Protein AF-A0A1A0Y2A6-F1 (afdb_monomer)

Radius of gyration: 17.1 Å; Cα contacts (8 Å, |Δi|>4): 132; chains: 1; bounding box: 39×39×46 Å

Nearest PDB structures (foldseek):
  4u0z-assembly3_H  TM=6.089E-01  e=3.282E-02  Homo sapiens
  4u0z-assembly7_D  TM=6.090E-01  e=3.282E-02  Homo sapiens
  4u0z-assembly3_B  TM=6.088E-01  e=3.282E-02  Homo sapiens
  4u04-assembly1_A  TM=6.615E-01  e=4.398E-02  Homo sapiens
  4u0z-assembly1_A-2  TM=6.089E-01  e=3.480E-02  Homo sapiens

Foldseek 3Di:
DPPQVVVLVVPPDDPVVLVVSLVSQLVVLVVVCVVPVVQLDDDQALQSVLSNQCSSCVVRDVQGSPFDAAPQWDDDPNHTADGRVCQVVLSCVLRVLCVVDPADPVDPVSNVVSVVVSVVSCCRHPPRRTGDPPPPD

Mean predicted aligned error: 7.28 Å

Structure (mmCIF, N/CA/C/O backbone):
data_AF-A0A1A0Y2A6-F1
#
_entry.id   AF-A0A1A0Y2A6-F1
#
loop_
_atom_site.group_PDB
_atom_site.id
_atom_site.type_symbol
_atom_site.label_atom_id
_atom_site.label_alt_id
_atom_site.label_comp_id
_atom_site.label_asym_id
_atom_site.label_entity_id
_atom_site.label_seq_id
_atom_site.pdbx_PDB_ins_code
_atom_site.Cartn_x
_atom_site.Cartn_y
_atom_site.Cartn_z
_atom_site.occupancy
_atom_site.B_iso_or_equiv
_atom_site.auth_seq_id
_atom_site.auth_comp_id
_atom_site.auth_asym_id
_atom_site.auth_atom_id
_atom_site.pdbx_PDB_model_num
ATOM 1 N N . MET A 1 1 ? 2.969 -15.318 14.730 1.00 45.31 1 MET A N 1
ATOM 2 C CA . MET A 1 1 ? 3.398 -15.819 16.064 1.00 45.31 1 MET A CA 1
ATOM 3 C C . MET A 1 1 ? 2.164 -15.935 16.951 1.00 45.31 1 MET A C 1
ATOM 5 O O . MET A 1 1 ? 1.534 -14.907 17.160 1.00 45.31 1 MET A O 1
ATOM 9 N N . PRO A 1 2 ? 1.782 -17.119 17.462 1.00 43.22 2 PRO A N 1
ATOM 10 C CA . PRO A 1 2 ? 0.594 -17.241 18.307 1.00 43.22 2 PRO A CA 1
ATOM 11 C C . PRO A 1 2 ? 0.905 -16.668 19.697 1.00 43.22 2 PRO A C 1
ATOM 13 O O . PRO A 1 2 ? 1.838 -17.139 20.346 1.00 43.22 2 PRO A O 1
ATOM 16 N N . GLY A 1 3 ? 0.179 -15.631 20.120 1.00 51.66 3 GLY A N 1
ATOM 17 C CA . GLY A 1 3 ? 0.255 -15.066 21.475 1.00 51.66 3 GLY A CA 1
ATOM 18 C C . GLY A 1 3 ? 0.440 -13.549 21.553 1.00 51.66 3 GLY A C 1
ATOM 19 O O . GLY A 1 3 ? 0.082 -12.957 22.558 1.00 51.66 3 GLY A O 1
ATOM 20 N N . LEU A 1 4 ? 0.952 -12.886 20.512 1.00 58.50 4 LEU A N 1
ATOM 21 C CA . LEU A 1 4 ? 1.183 -11.436 20.584 1.00 58.50 4 LEU A CA 1
ATOM 22 C C . LEU A 1 4 ? -0.121 -10.635 20.442 1.00 58.50 4 LEU A C 1
ATOM 24 O O . LEU A 1 4 ? -0.294 -9.639 21.130 1.00 58.50 4 LEU A O 1
ATOM 28 N N . LEU A 1 5 ? -1.059 -11.105 19.614 1.00 57.78 5 LEU A N 1
ATOM 29 C CA . LEU A 1 5 ? -2.402 -10.519 19.499 1.00 57.78 5 LEU A CA 1
ATOM 30 C C . LEU A 1 5 ? -3.222 -10.726 20.778 1.00 57.78 5 LEU A C 1
ATOM 32 O O . LEU A 1 5 ? -3.883 -9.795 21.222 1.00 57.78 5 LEU A O 1
ATOM 36 N N . ASP A 1 6 ? -3.094 -11.893 21.418 1.00 59.88 6 ASP A N 1
ATOM 37 C CA . ASP A 1 6 ? -3.749 -12.186 22.699 1.00 59.88 6 ASP A CA 1
ATOM 38 C C . ASP A 1 6 ? -3.263 -11.242 23.811 1.00 59.88 6 ASP A C 1
ATOM 40 O O . ASP A 1 6 ? -4.032 -10.866 24.691 1.00 59.88 6 ASP A O 1
ATOM 44 N N . GLU A 1 7 ? -1.986 -10.842 23.791 1.00 58.47 7 GLU A N 1
ATOM 45 C CA . GLU A 1 7 ? -1.463 -9.823 24.709 1.00 58.47 7 GLU A CA 1
ATOM 46 C C . GLU A 1 7 ? -1.984 -8.418 24.374 1.00 58.47 7 GLU A C 1
ATOM 48 O O . GLU A 1 7 ? -2.227 -7.639 25.290 1.00 58.47 7 GLU A O 1
ATOM 53 N N . VAL A 1 8 ? -2.226 -8.094 23.097 1.00 59.38 8 VAL A N 1
ATOM 54 C CA . VAL A 1 8 ? -2.842 -6.810 22.718 1.00 59.38 8 VAL A CA 1
ATOM 55 C C . VAL A 1 8 ? -4.310 -6.739 23.113 1.00 59.38 8 VAL A C 1
ATOM 57 O O . VAL A 1 8 ? -4.760 -5.696 23.568 1.00 59.38 8 VAL A O 1
ATOM 60 N N . GLU A 1 9 ? -5.052 -7.837 23.019 1.00 59.91 9 GLU A N 1
ATOM 61 C CA . GLU A 1 9 ? -6.437 -7.884 23.495 1.00 59.91 9 GLU A CA 1
ATOM 62 C C . GLU A 1 9 ? -6.522 -7.766 25.030 1.00 59.91 9 GLU A C 1
ATOM 64 O O . GLU A 1 9 ? -7.485 -7.219 25.567 1.00 59.91 9 GLU A O 1
ATOM 69 N N . LYS A 1 10 ? -5.473 -8.194 25.749 1.00 57.06 10 LYS A N 1
ATOM 70 C CA . LYS A 1 10 ? -5.308 -7.959 27.197 1.00 57.06 10 LYS A CA 1
ATOM 71 C C . LYS A 1 10 ? -4.859 -6.539 27.542 1.00 57.06 10 LYS A C 1
ATOM 73 O O . LYS A 1 10 ? -5.028 -6.128 28.694 1.00 57.06 10 LYS A O 1
ATOM 78 N N . LEU A 1 11 ? -4.290 -5.788 26.596 1.00 57.19 11 LEU A N 1
ATOM 79 C CA . LEU A 1 11 ? -4.070 -4.355 26.761 1.00 57.19 11 LEU A CA 1
ATOM 80 C C . LEU A 1 11 ? -5.450 -3.697 26.703 1.00 57.19 11 LEU A C 1
ATOM 82 O O . LEU A 1 11 ? -5.961 -3.363 25.641 1.00 57.19 11 LEU A O 1
ATOM 86 N N . ASN A 1 12 ? -6.070 -3.552 27.873 1.00 51.38 12 ASN A N 1
ATOM 87 C CA . ASN A 1 12 ? -7.342 -2.869 28.094 1.00 51.38 12 ASN A CA 1
ATOM 88 C C . ASN A 1 12 ? -7.189 -1.353 27.830 1.00 51.38 12 ASN A C 1
ATOM 90 O O . ASN A 1 12 ? -7.296 -0.541 28.749 1.00 51.38 12 ASN A O 1
ATOM 94 N N . LEU A 1 13 ? -6.836 -0.993 26.592 1.00 56.53 13 LEU A N 1
ATOM 95 C CA . LEU A 1 13 ? -6.668 0.372 26.116 1.00 56.53 13 LEU A CA 1
ATOM 96 C C . LEU A 1 13 ? -8.060 0.961 25.893 1.00 56.53 13 LEU A C 1
ATOM 98 O O . LEU A 1 13 ? -8.895 0.372 25.205 1.00 56.53 13 LEU A O 1
ATOM 102 N N . ASP A 1 14 ? -8.304 2.114 26.507 1.00 57.19 14 ASP A N 1
ATOM 103 C CA . ASP A 1 14 ? -9.511 2.910 26.301 1.00 57.19 14 ASP A CA 1
ATOM 104 C C . ASP A 1 14 ? -9.732 3.115 24.784 1.00 57.19 14 ASP A C 1
ATOM 106 O O . ASP A 1 14 ? -8.760 3.365 24.063 1.00 57.19 14 ASP A O 1
ATOM 110 N N . PRO A 1 15 ? -10.969 3.031 24.253 1.00 53.12 15 PRO A N 1
ATOM 111 C CA . PRO A 1 15 ? -11.291 3.494 22.901 1.00 53.12 15 PRO A CA 1
ATOM 112 C C . PRO A 1 15 ? -10.695 4.869 22.539 1.00 53.12 15 PRO A C 1
ATOM 114 O O . PRO A 1 15 ? -10.455 5.128 21.358 1.00 53.12 15 PRO A O 1
ATOM 117 N N . ALA A 1 16 ? -10.422 5.719 23.539 1.00 58.41 16 ALA A N 1
ATOM 118 C CA . ALA A 1 16 ? -9.699 6.982 23.404 1.00 58.41 16 ALA A CA 1
ATOM 119 C C . ALA A 1 16 ? -8.265 6.856 22.833 1.00 58.41 16 ALA A C 1
ATOM 121 O O . ALA A 1 16 ? -7.790 7.809 22.220 1.00 58.41 16 ALA A O 1
ATOM 122 N N . ASP A 1 17 ? -7.612 5.692 22.932 1.00 74.62 17 ASP A N 1
ATOM 123 C CA . ASP A 1 17 ? -6.243 5.452 22.445 1.00 74.62 17 ASP A CA 1
ATOM 124 C C . ASP A 1 17 ? -6.205 4.567 21.177 1.00 74.62 17 ASP A C 1
ATOM 126 O O . ASP A 1 17 ? -5.307 3.743 20.980 1.00 74.62 17 ASP A O 1
ATOM 130 N N . LEU A 1 18 ? -7.171 4.746 20.262 1.00 79.31 18 LEU A N 1
ATOM 131 C CA . LEU A 1 18 ? -7.238 4.059 18.957 1.00 79.31 18 LEU A CA 1
ATOM 132 C C . LEU A 1 18 ? -5.894 4.056 18.201 1.00 79.31 18 LEU A C 1
ATOM 134 O O . LEU A 1 18 ? -5.518 3.034 17.630 1.00 79.31 18 LEU A O 1
ATOM 138 N N . ALA A 1 19 ? -5.154 5.167 18.239 1.00 82.00 19 ALA A N 1
ATOM 139 C CA . ALA A 1 19 ? -3.857 5.298 17.574 1.00 82.00 19 ALA A CA 1
ATOM 140 C C . ALA A 1 19 ? -2.756 4.419 18.202 1.00 82.00 19 ALA A C 1
ATOM 142 O O . ALA A 1 19 ? -1.877 3.927 17.495 1.00 82.00 19 ALA A O 1
ATOM 143 N N . GLU A 1 20 ? -2.794 4.209 19.523 1.00 82.75 20 GLU A N 1
ATOM 144 C CA . GLU A 1 20 ? -1.881 3.294 20.220 1.00 82.75 20 GLU A CA 1
ATOM 145 C C . GLU A 1 20 ? -2.163 1.855 19.803 1.00 82.75 20 GLU A C 1
ATOM 147 O O . GLU A 1 20 ? -1.252 1.133 19.392 1.00 82.75 20 GLU A O 1
ATOM 152 N N . ARG A 1 21 ? -3.445 1.473 19.828 1.00 82.94 21 ARG A N 1
ATOM 153 C CA . ARG A 1 21 ? -3.885 0.142 19.409 1.00 82.94 21 ARG A CA 1
ATOM 154 C C . ARG A 1 21 ? -3.509 -0.133 17.957 1.00 82.94 21 ARG A C 1
ATOM 156 O O . ARG A 1 21 ? -2.904 -1.166 17.685 1.00 82.94 21 ARG A O 1
ATOM 163 N N . GLU A 1 22 ? -3.820 0.790 17.044 1.00 89.12 22 GLU A N 1
ATOM 164 C CA . GLU A 1 22 ? -3.464 0.660 15.629 1.00 89.12 22 GLU A CA 1
ATOM 165 C C . GLU A 1 22 ? -1.969 0.405 15.468 1.00 89.12 22 GLU A C 1
ATOM 167 O O . GLU A 1 22 ? -1.583 -0.566 14.823 1.00 89.12 22 GLU A O 1
ATOM 172 N N . ARG A 1 23 ? -1.124 1.235 16.088 1.00 89.19 23 ARG A N 1
ATOM 173 C CA . ARG A 1 23 ? 0.328 1.134 15.941 1.00 89.19 23 ARG A CA 1
ATOM 174 C C . ARG A 1 23 ? 0.867 -0.201 16.434 1.00 89.19 23 ARG A C 1
ATOM 176 O O . ARG A 1 23 ? 1.713 -0.792 15.764 1.00 89.19 23 ARG A O 1
ATOM 183 N N . ILE A 1 24 ? 0.402 -0.666 17.595 1.00 89.31 24 ILE A N 1
ATOM 184 C CA . ILE A 1 24 ? 0.843 -1.945 18.153 1.00 89.31 24 ILE A CA 1
ATOM 185 C C . ILE A 1 24 ? 0.414 -3.081 17.220 1.00 89.31 24 ILE A C 1
ATOM 187 O O . ILE A 1 24 ? 1.259 -3.861 16.788 1.00 89.31 24 ILE A O 1
ATOM 191 N N . VAL A 1 25 ? -0.870 -3.153 16.859 1.00 90.75 25 VAL A N 1
ATOM 192 C CA . VAL A 1 25 ? -1.412 -4.254 16.050 1.00 90.75 25 VAL A CA 1
ATOM 193 C C . VAL A 1 25 ? 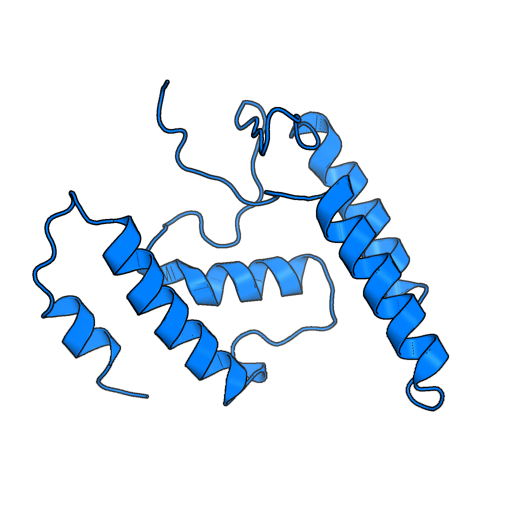-0.832 -4.264 14.635 1.00 90.75 25 VAL A C 1
ATOM 195 O O . VAL A 1 25 ? -0.364 -5.305 14.171 1.00 90.75 25 VAL A O 1
ATOM 198 N N . ALA A 1 26 ? -0.772 -3.107 13.973 1.00 93.25 26 ALA A N 1
ATOM 199 C CA . ALA A 1 26 ? -0.149 -2.973 12.661 1.00 93.25 26 ALA A CA 1
ATOM 200 C C . ALA A 1 26 ? 1.333 -3.373 12.707 1.00 93.25 26 ALA A C 1
ATOM 202 O O . ALA A 1 26 ? 1.805 -4.085 11.822 1.00 93.25 26 ALA A O 1
ATOM 203 N N . GLY A 1 27 ? 2.055 -2.991 13.768 1.00 93.56 27 GLY A N 1
ATOM 204 C CA . GLY A 1 27 ? 3.446 -3.391 13.981 1.00 93.56 27 GLY A CA 1
ATOM 205 C C . GLY A 1 27 ? 3.628 -4.910 14.060 1.00 93.56 27 GLY A C 1
ATOM 206 O O . GLY A 1 27 ? 4.571 -5.447 13.480 1.00 93.56 27 GLY A O 1
ATOM 207 N N . ILE A 1 28 ? 2.699 -5.623 14.708 1.00 93.06 28 ILE A N 1
ATOM 208 C CA . ILE A 1 28 ? 2.695 -7.094 14.750 1.00 93.06 28 ILE A CA 1
ATOM 209 C C . ILE A 1 28 ? 2.551 -7.664 13.341 1.00 93.06 28 ILE A C 1
ATOM 211 O O . ILE A 1 28 ? 3.356 -8.503 12.939 1.00 93.06 28 ILE A O 1
ATOM 215 N N . ARG A 1 29 ? 1.557 -7.194 12.581 1.00 95.00 29 ARG A N 1
ATOM 216 C CA . ARG A 1 29 ? 1.279 -7.680 11.221 1.00 95.00 29 ARG A CA 1
ATOM 217 C C . ARG A 1 29 ? 2.419 -7.392 10.253 1.00 95.00 29 ARG A C 1
ATOM 219 O O . ARG A 1 29 ? 2.772 -8.260 9.460 1.00 95.00 29 ARG A O 1
ATOM 226 N N . ILE A 1 30 ? 3.047 -6.222 10.359 1.00 96.00 30 ILE A N 1
ATOM 227 C CA . ILE A 1 30 ? 4.258 -5.889 9.598 1.00 96.00 30 ILE A CA 1
ATOM 228 C C . ILE A 1 30 ? 5.376 -6.879 9.935 1.00 96.00 30 ILE A C 1
ATOM 230 O O . ILE A 1 30 ? 5.965 -7.458 9.029 1.00 96.00 30 ILE A O 1
ATOM 234 N N . ALA A 1 31 ? 5.613 -7.161 11.218 1.00 95.69 31 ALA A N 1
ATOM 235 C CA . ALA A 1 31 ? 6.633 -8.124 11.626 1.00 95.69 31 ALA A CA 1
ATOM 236 C C . ALA A 1 31 ? 6.310 -9.575 11.203 1.00 95.69 31 ALA A C 1
ATOM 238 O O . ALA A 1 31 ? 7.211 -10.414 11.133 1.00 95.69 31 ALA A O 1
ATOM 239 N N . GLU A 1 32 ? 5.042 -9.919 10.969 1.00 95.50 32 GLU A N 1
ATOM 240 C CA . GLU A 1 32 ? 4.648 -11.195 10.358 1.00 95.50 32 GLU A CA 1
ATOM 241 C C . GLU A 1 32 ? 4.971 -11.206 8.859 1.00 95.50 32 GLU A C 1
ATOM 243 O O . GLU A 1 32 ? 5.606 -12.153 8.400 1.00 95.50 32 GLU A O 1
ATOM 248 N N . LEU A 1 33 ? 4.647 -10.133 8.129 1.00 95.00 33 LEU A N 1
ATOM 249 C CA . LEU A 1 33 ? 4.969 -9.984 6.704 1.00 95.00 33 LEU A CA 1
ATOM 250 C C . LEU A 1 33 ? 6.474 -9.939 6.423 1.00 95.00 33 LEU A C 1
ATOM 252 O O . LEU A 1 33 ? 6.928 -10.514 5.441 1.00 95.00 33 LEU A O 1
ATOM 256 N N . GLU A 1 34 ? 7.267 -9.295 7.279 1.00 94.44 34 GLU A N 1
ATOM 257 C CA . GLU A 1 34 ? 8.731 -9.289 7.149 1.00 94.44 34 GLU A CA 1
ATOM 258 C C . GLU A 1 34 ? 9.328 -10.696 7.294 1.00 94.44 34 GLU A C 1
ATOM 260 O O . GLU A 1 34 ? 10.345 -11.008 6.673 1.00 94.44 34 GLU A O 1
A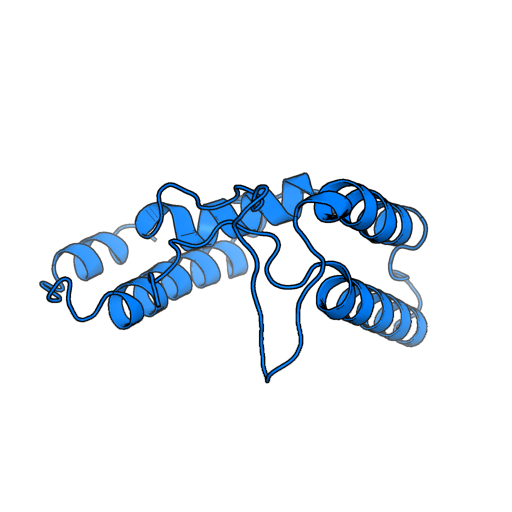TOM 265 N N . ARG A 1 35 ? 8.700 -11.555 8.110 1.00 96.12 35 ARG A N 1
ATOM 266 C CA . ARG A 1 35 ? 9.111 -12.956 8.285 1.00 96.12 35 ARG A CA 1
ATOM 267 C C . ARG A 1 35 ? 8.610 -13.848 7.158 1.00 96.12 35 ARG A C 1
ATOM 269 O O . ARG A 1 35 ? 9.334 -14.751 6.746 1.00 96.12 35 ARG A O 1
ATOM 276 N N . ASP A 1 36 ? 7.385 -13.620 6.701 1.00 95.25 36 ASP A N 1
ATOM 277 C CA . ASP A 1 36 ? 6.752 -14.369 5.624 1.00 95.25 36 ASP A CA 1
ATOM 278 C C . ASP A 1 36 ? 5.938 -13.434 4.708 1.00 95.25 36 ASP A C 1
ATOM 280 O O . ASP A 1 36 ? 4.738 -13.222 4.918 1.00 95.25 36 ASP A O 1
ATOM 284 N N . PRO A 1 37 ? 6.569 -12.900 3.645 1.00 91.94 37 PRO A N 1
ATOM 285 C CA . PRO A 1 37 ? 5.893 -12.027 2.689 1.00 91.94 37 PRO A CA 1
ATOM 286 C C . PRO A 1 37 ? 4.750 -12.715 1.932 1.00 91.94 37 PRO A C 1
ATOM 288 O O . PRO A 1 37 ? 3.922 -12.039 1.323 1.00 91.94 37 PRO A O 1
ATOM 291 N N . THR A 1 38 ? 4.675 -14.053 1.951 1.00 93.69 38 THR A N 1
ATOM 292 C CA . THR A 1 38 ? 3.624 -14.791 1.238 1.00 93.69 38 THR A CA 1
ATOM 293 C C . THR A 1 38 ? 2.248 -14.641 1.891 1.00 93.69 38 THR A C 1
ATOM 295 O O . THR A 1 38 ? 1.238 -14.825 1.212 1.00 93.69 38 THR A O 1
ATOM 298 N N . LEU A 1 39 ? 2.194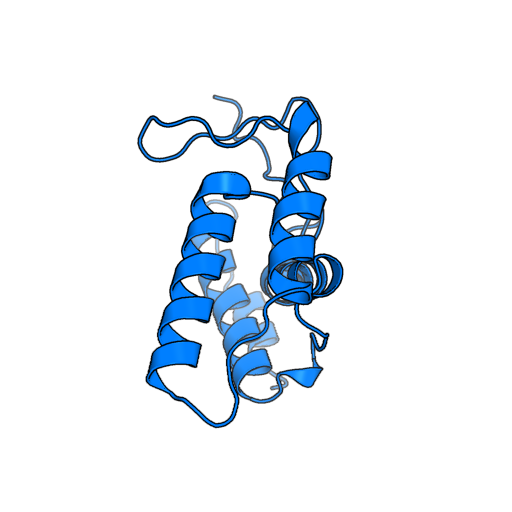 -14.205 3.158 1.00 92.69 39 LEU A N 1
ATOM 299 C CA . LEU A 1 39 ? 0.957 -13.927 3.903 1.00 92.69 39 LEU A CA 1
ATOM 300 C C . LEU A 1 39 ? 0.087 -12.839 3.253 1.00 92.69 39 LEU A C 1
ATOM 302 O O . LEU A 1 39 ? -1.132 -12.847 3.421 1.00 92.69 39 LEU A O 1
ATOM 306 N N . ALA A 1 40 ? 0.697 -11.940 2.480 1.00 91.25 40 ALA A N 1
ATOM 307 C CA . ALA A 1 40 ? 0.005 -11.004 1.600 1.00 91.25 40 ALA A CA 1
ATOM 308 C C . ALA A 1 40 ? 0.691 -10.962 0.228 1.00 91.25 40 ALA A C 1
ATOM 310 O O . ALA A 1 40 ? 0.967 -9.888 -0.290 1.00 91.25 40 ALA A O 1
ATOM 311 N N . GLY A 1 41 ? 1.009 -12.134 -0.332 1.00 87.81 41 GLY A N 1
ATOM 312 C CA . GLY A 1 41 ? 1.757 -12.236 -1.582 1.00 87.81 41 GLY A CA 1
ATOM 313 C C . GLY A 1 41 ? 1.017 -11.680 -2.805 1.00 87.81 41 GLY A C 1
ATOM 314 O O . GLY A 1 41 ? -0.213 -11.646 -2.872 1.00 87.81 41 GLY A O 1
ATOM 315 N N . GLY A 1 42 ? 1.786 -11.288 -3.817 1.00 88.38 42 GLY A N 1
ATOM 316 C CA . GLY A 1 42 ? 1.274 -10.782 -5.085 1.00 88.38 42 GLY A CA 1
ATOM 317 C C . GLY A 1 42 ? 2.390 -10.259 -5.983 1.00 88.38 42 GLY A C 1
ATOM 318 O O . GLY A 1 42 ? 3.571 -10.412 -5.684 1.00 88.38 42 GLY A O 1
ATOM 319 N N . ASP A 1 43 ? 2.008 -9.644 -7.101 1.00 91.06 43 ASP A N 1
ATOM 320 C CA . ASP A 1 43 ? 2.937 -9.232 -8.161 1.00 91.06 43 ASP A CA 1
ATOM 321 C C . ASP A 1 43 ? 2.901 -7.717 -8.407 1.00 91.06 43 ASP A C 1
ATOM 323 O O . ASP A 1 43 ? 2.707 -7.241 -9.523 1.00 91.06 43 ASP A O 1
ATOM 327 N N . PHE A 1 44 ? 3.004 -6.951 -7.316 1.00 92.19 44 PHE A N 1
ATOM 328 C CA . PHE A 1 44 ? 2.986 -5.476 -7.318 1.00 92.19 44 PHE A CA 1
ATOM 329 C C . PHE A 1 44 ? 1.800 -4.844 -8.068 1.00 92.19 44 PHE A C 1
ATOM 331 O O . PHE A 1 44 ? 1.879 -3.710 -8.528 1.00 92.19 44 PHE A O 1
ATOM 338 N N . THR A 1 45 ? 0.677 -5.556 -8.161 1.00 94.62 45 THR A N 1
ATOM 339 C CA . THR A 1 45 ? -0.578 -5.032 -8.707 1.00 94.62 45 THR A CA 1
ATOM 340 C C . THR A 1 45 ? -1.323 -4.208 -7.661 1.00 94.62 45 THR A C 1
ATOM 342 O O . THR A 1 45 ? -1.028 -4.271 -6.464 1.00 94.62 45 THR A O 1
ATOM 345 N N . PHE A 1 46 ? -2.362 -3.485 -8.081 1.00 94.75 46 PHE A N 1
ATOM 346 C CA . PHE A 1 46 ? -3.212 -2.786 -7.121 1.00 94.75 46 PHE A CA 1
ATOM 347 C C . PHE A 1 46 ? -3.849 -3.744 -6.103 1.00 94.75 46 PHE A C 1
ATOM 349 O O . PHE A 1 46 ? -3.855 -3.462 -4.909 1.00 94.75 46 PHE A O 1
ATOM 356 N N . GLY A 1 47 ? -4.289 -4.925 -6.552 1.00 95.69 47 GLY A N 1
ATOM 357 C CA . GLY A 1 47 ? -4.824 -5.958 -5.663 1.00 95.69 47 GLY A CA 1
ATOM 358 C C . GLY A 1 47 ? -3.807 -6.439 -4.623 1.00 95.69 47 GLY A C 1
ATOM 359 O O . GLY A 1 47 ? -4.180 -6.697 -3.482 1.00 95.69 47 GLY A O 1
ATOM 360 N N . HIS A 1 48 ? -2.518 -6.486 -4.976 1.00 95.50 48 HIS A N 1
ATOM 361 C CA . HIS A 1 48 ? -1.449 -6.793 -4.024 1.00 95.50 48 HIS A CA 1
ATOM 362 C C . HIS A 1 48 ? -1.323 -5.702 -2.949 1.00 95.50 48 HIS A C 1
ATOM 364 O O . HIS A 1 48 ? -1.278 -6.016 -1.762 1.00 95.50 48 HIS A O 1
ATOM 370 N N . LEU A 1 49 ? -1.365 -4.420 -3.335 1.00 94.88 49 LEU A N 1
ATOM 371 C CA . LEU A 1 49 ? -1.367 -3.314 -2.370 1.00 94.88 49 LEU A CA 1
ATOM 372 C C . LEU A 1 49 ? -2.595 -3.366 -1.444 1.00 94.88 49 LEU A C 1
ATOM 374 O O . LEU A 1 49 ? -2.465 -3.157 -0.238 1.00 94.88 49 LEU A O 1
ATOM 378 N N . GLN A 1 50 ? -3.779 -3.681 -1.980 1.00 94.81 50 GLN A N 1
ATOM 379 C CA . GLN A 1 50 ? -4.990 -3.860 -1.174 1.00 94.81 50 GLN A CA 1
ATOM 380 C C . GLN A 1 50 ? -4.852 -5.012 -0.174 1.00 94.81 50 GLN A C 1
ATOM 382 O O . GLN A 1 50 ? -5.266 -4.859 0.972 1.00 94.81 50 GLN A O 1
ATOM 387 N N . ALA A 1 51 ? -4.258 -6.138 -0.583 1.00 96.31 51 ALA A N 1
ATOM 388 C CA . ALA A 1 51 ? -4.027 -7.288 0.287 1.00 96.31 51 ALA A CA 1
ATOM 389 C C . ALA A 1 51 ? -3.051 -6.958 1.425 1.00 96.31 51 ALA A C 1
ATOM 391 O O . ALA A 1 51 ? -3.340 -7.277 2.575 1.00 96.31 51 ALA A O 1
ATOM 392 N N . ILE A 1 52 ? -1.951 -6.253 1.130 1.00 96.31 52 ILE A N 1
ATOM 393 C CA . ILE A 1 52 ? -0.998 -5.779 2.146 1.00 96.31 52 ILE A CA 1
ATOM 394 C C . ILE A 1 52 ? -1.701 -4.844 3.135 1.00 96.31 52 ILE A C 1
ATOM 396 O O . ILE A 1 52 ? -1.625 -5.047 4.346 1.00 96.31 52 ILE A O 1
ATOM 400 N N . HIS A 1 53 ? -2.432 -3.844 2.635 1.00 95.69 53 HIS A N 1
ATOM 401 C CA . HIS A 1 53 ? -3.148 -2.905 3.494 1.00 95.69 53 HIS A CA 1
ATOM 402 C C . HIS A 1 53 ? -4.225 -3.605 4.335 1.00 95.69 53 HIS A C 1
ATOM 404 O O . HIS A 1 53 ? -4.403 -3.279 5.509 1.00 95.69 53 HIS A O 1
ATOM 410 N N . ALA A 1 54 ? -4.964 -4.554 3.755 1.00 95.31 54 ALA A N 1
ATOM 411 C CA . ALA A 1 54 ? -5.927 -5.365 4.488 1.00 95.31 54 ALA A CA 1
ATOM 412 C C . ALA A 1 54 ? -5.227 -6.143 5.603 1.00 95.31 54 ALA A C 1
ATOM 414 O O . ALA A 1 54 ? -5.626 -6.039 6.755 1.00 95.31 54 ALA A O 1
ATOM 415 N N . TYR A 1 55 ? -4.144 -6.851 5.288 1.00 96.19 55 TYR A N 1
ATOM 416 C CA . TYR A 1 55 ? -3.434 -7.685 6.249 1.00 96.19 55 TYR A CA 1
ATOM 417 C C . TYR A 1 55 ? -2.902 -6.892 7.451 1.00 96.19 55 TYR A C 1
ATOM 419 O O . TYR A 1 55 ? -3.029 -7.348 8.587 1.00 96.19 55 TYR A O 1
ATOM 427 N N . ILE A 1 56 ? -2.346 -5.699 7.208 1.00 95.88 56 ILE A N 1
ATOM 428 C CA . ILE A 1 56 ? -1.771 -4.845 8.258 1.00 95.88 56 ILE A CA 1
ATOM 429 C C . ILE A 1 56 ? -2.853 -4.272 9.187 1.00 95.88 56 ILE A C 1
ATOM 431 O O . ILE A 1 56 ? -2.610 -4.133 10.383 1.00 95.88 56 ILE A O 1
ATOM 435 N N . LEU A 1 57 ? -4.036 -3.943 8.657 1.00 94.00 57 LEU A N 1
ATOM 436 C CA . LEU A 1 57 ? -5.048 -3.151 9.370 1.00 94.00 57 LEU A CA 1
ATOM 437 C C . LEU A 1 57 ? -6.375 -3.881 9.648 1.00 94.00 57 LEU A C 1
ATOM 439 O O . LEU A 1 57 ? -7.267 -3.283 10.251 1.00 94.00 57 LEU A O 1
ATOM 443 N N . GLN A 1 58 ? -6.518 -5.150 9.251 1.00 92.06 58 GLN A N 1
ATOM 444 C CA . GLN A 1 58 ? -7.753 -5.946 9.392 1.00 92.06 58 GLN A CA 1
ATOM 445 C C . GLN A 1 58 ? -8.297 -6.012 10.823 1.00 92.06 58 GLN A C 1
ATOM 447 O O . GLN A 1 58 ? -9.508 -6.053 11.017 1.00 92.06 58 GLN A O 1
ATOM 452 N N . ASP A 1 59 ? -7.411 -6.005 11.817 1.00 88.75 59 ASP A N 1
ATOM 453 C CA . ASP A 1 59 ? -7.764 -6.114 13.234 1.00 88.75 59 ASP A CA 1
ATOM 454 C C . ASP A 1 59 ? -8.161 -4.753 13.851 1.00 88.75 59 ASP A C 1
ATOM 456 O O . ASP A 1 59 ? -8.673 -4.693 14.968 1.00 88.75 59 ASP A O 1
ATOM 460 N N . THR A 1 60 ? -7.931 -3.648 13.129 1.00 88.06 60 THR A N 1
ATOM 461 C CA . THR A 1 60 ? -8.228 -2.281 13.589 1.00 88.06 60 THR A CA 1
ATOM 462 C C . THR A 1 60 ? -9.411 -1.675 12.840 1.00 88.06 60 THR A C 1
ATOM 464 O O . THR A 1 60 ? -10.241 -1.009 13.460 1.00 88.06 60 THR A O 1
ATOM 467 N N . TYR A 1 61 ? -9.507 -1.909 11.527 1.00 86.62 61 TYR A N 1
ATOM 468 C CA . TYR A 1 61 ? -10.452 -1.232 10.644 1.00 86.62 61 TYR A CA 1
ATOM 469 C C . TYR A 1 61 ? -11.221 -2.200 9.744 1.00 86.62 61 TYR A C 1
ATOM 471 O O . TYR A 1 61 ? -10.647 -2.909 8.921 1.00 86.62 61 TYR A O 1
ATOM 479 N N . ALA A 1 62 ? -12.555 -2.130 9.785 1.00 88.81 62 ALA A N 1
ATOM 480 C CA . ALA A 1 62 ? -13.426 -2.936 8.920 1.00 88.81 62 ALA A CA 1
ATOM 481 C C . ALA A 1 62 ? -13.284 -2.610 7.417 1.00 88.81 62 ALA A C 1
ATOM 483 O O . ALA A 1 62 ? -13.678 -3.399 6.552 1.00 88.81 62 ALA A O 1
ATOM 484 N N . TRP A 1 63 ? -12.749 -1.430 7.096 1.00 89.69 63 TRP A N 1
ATOM 485 C CA . TRP A 1 63 ? -12.505 -0.969 5.732 1.00 89.69 63 TRP A CA 1
ATOM 486 C C . TRP A 1 63 ? -11.097 -1.291 5.217 1.00 89.69 63 TRP A C 1
ATOM 488 O O . TRP A 1 63 ? -10.786 -0.920 4.086 1.00 89.69 63 TRP A O 1
ATOM 498 N N . ALA A 1 64 ? -10.249 -1.977 5.990 1.00 92.81 64 ALA A N 1
ATOM 499 C CA . ALA A 1 64 ? -8.883 -2.290 5.580 1.00 92.81 64 ALA A CA 1
ATOM 500 C C . ALA A 1 64 ? -8.839 -2.938 4.177 1.00 92.81 64 ALA A C 1
ATOM 502 O O . ALA A 1 64 ? -9.567 -3.887 3.882 1.00 92.81 64 ALA A O 1
ATOM 503 N N . GLY A 1 65 ? -8.015 -2.379 3.284 1.00 93.50 65 GLY A N 1
ATOM 504 C CA . GLY A 1 65 ? -7.872 -2.820 1.891 1.00 93.50 65 GLY A CA 1
ATOM 505 C C . GLY A 1 65 ? -8.907 -2.242 0.917 1.00 93.50 65 GLY A C 1
ATOM 506 O O . GLY A 1 65 ? -8.817 -2.492 -0.288 1.00 93.50 65 GLY A O 1
ATOM 507 N N . ARG A 1 66 ? -9.878 -1.448 1.389 1.00 93.94 66 ARG A N 1
ATOM 508 C CA . ARG A 1 66 ? -10.901 -0.823 0.536 1.00 93.94 66 ARG A CA 1
ATOM 509 C C . ARG A 1 66 ? -10.459 0.568 0.071 1.00 93.94 66 ARG A C 1
ATOM 511 O O . ARG A 1 66 ? -10.132 1.395 0.923 1.00 93.94 66 ARG A O 1
ATOM 518 N N . PRO A 1 67 ? -10.470 0.855 -1.241 1.00 91.50 67 PRO A N 1
ATOM 519 C CA . PRO A 1 67 ? -10.232 2.200 -1.749 1.00 91.50 67 PRO A CA 1
ATOM 520 C C . PRO A 1 67 ? -11.318 3.161 -1.251 1.00 91.50 67 PRO A C 1
ATOM 522 O O . PRO A 1 67 ? -12.451 2.749 -0.991 1.00 91.50 67 PRO A O 1
ATOM 525 N N . ARG A 1 68 ? -10.983 4.442 -1.147 1.00 90.38 68 ARG A N 1
ATOM 526 C CA . ARG A 1 68 ? -11.925 5.507 -0.815 1.00 90.38 68 ARG A CA 1
ATOM 527 C C . ARG A 1 68 ? -12.873 5.786 -1.976 1.00 90.38 68 ARG A C 1
ATOM 529 O O . ARG A 1 68 ? -12.524 5.631 -3.145 1.00 90.38 68 ARG A O 1
ATOM 536 N N . THR A 1 69 ? -14.067 6.241 -1.635 1.00 88.19 69 THR A N 1
ATOM 537 C CA . THR A 1 69 ? -15.148 6.543 -2.574 1.00 88.19 69 THR A CA 1
ATOM 538 C C . THR A 1 69 ? -15.487 8.033 -2.585 1.00 88.19 69 THR A C 1
ATOM 540 O O . THR A 1 69 ? -14.979 8.806 -1.775 1.00 88.19 69 THR A O 1
ATOM 543 N N . ILE A 1 70 ? -16.349 8.451 -3.515 1.00 85.56 70 ILE A N 1
ATOM 544 C CA . ILE A 1 70 ? -16.824 9.840 -3.645 1.00 85.56 70 ILE A CA 1
ATOM 545 C C . ILE A 1 70 ? -17.312 10.368 -2.287 1.00 85.56 70 ILE A C 1
ATOM 547 O O . ILE A 1 70 ? -18.080 9.696 -1.599 1.00 85.56 70 ILE A O 1
ATOM 551 N N . GLY A 1 71 ? -16.847 11.562 -1.908 1.00 81.75 71 GLY A N 1
ATOM 552 C CA . GLY A 1 71 ? -17.120 12.188 -0.609 1.00 81.75 71 GLY A CA 1
ATOM 553 C C . GLY A 1 71 ? -16.098 11.877 0.492 1.00 81.75 71 GLY A C 1
ATOM 554 O O . GLY A 1 71 ? -16.192 12.446 1.574 1.00 81.75 71 GLY A O 1
ATOM 555 N N . GLN A 1 72 ? -15.111 11.014 0.231 1.00 83.19 72 GLN A N 1
ATOM 556 C CA . GLN A 1 72 ? -13.970 10.763 1.121 1.00 83.19 72 GLN A CA 1
ATOM 557 C C . GLN A 1 72 ? -12.719 11.481 0.601 1.00 83.19 72 GLN A C 1
ATOM 559 O O . GLN A 1 72 ? -11.719 10.866 0.217 1.00 83.19 72 GLN A O 1
ATOM 564 N N . ASP A 1 73 ? -12.796 12.805 0.526 1.00 83.62 73 ASP A N 1
ATOM 565 C CA . ASP A 1 73 ? -11.652 13.640 0.181 1.00 83.62 73 ASP A CA 1
ATOM 566 C C . ASP A 1 73 ? -10.640 13.665 1.328 1.00 83.62 73 ASP A C 1
ATOM 568 O O . ASP A 1 73 ? -10.999 13.687 2.505 1.00 83.62 73 ASP A O 1
ATOM 572 N N . THR A 1 74 ? -9.353 13.671 0.985 1.00 81.38 74 THR A N 1
ATOM 573 C CA . THR A 1 74 ? -8.280 13.731 1.978 1.00 81.38 74 THR A CA 1
ATOM 574 C C . THR A 1 74 ? -7.270 14.806 1.607 1.00 81.38 74 THR A C 1
ATOM 576 O O . THR A 1 74 ? -7.029 15.101 0.433 1.00 81.38 74 THR A O 1
ATOM 579 N N . THR A 1 75 ? -6.658 15.388 2.630 1.00 79.81 75 THR A N 1
ATOM 580 C CA . THR A 1 75 ? -5.578 16.361 2.494 1.00 79.81 75 THR A CA 1
ATOM 581 C C . THR A 1 75 ? -4.425 15.950 3.405 1.00 79.81 75 THR A C 1
ATOM 583 O O . THR A 1 75 ? -4.633 15.319 4.441 1.00 79.81 75 THR A O 1
ATOM 586 N N . ALA A 1 76 ? -3.197 16.283 3.02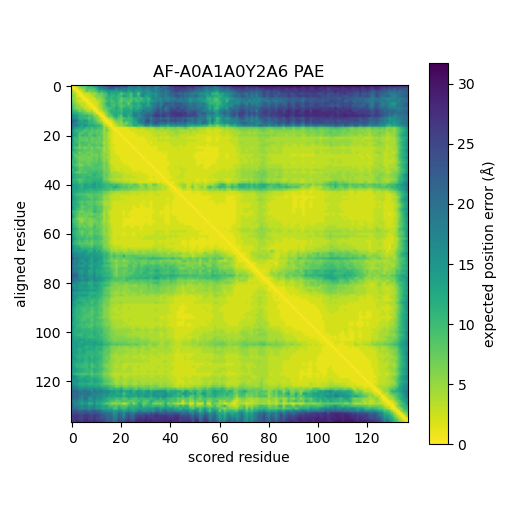3 1.00 76.50 76 ALA A N 1
ATOM 587 C CA . ALA A 1 76 ? -2.028 16.172 3.888 1.00 76.50 76 ALA A CA 1
ATOM 588 C C . ALA A 1 76 ? -1.119 17.373 3.655 1.00 76.50 76 ALA A C 1
ATOM 590 O O . ALA A 1 76 ? -0.958 17.833 2.526 1.00 76.50 76 ALA A O 1
ATOM 591 N N . PHE A 1 77 ? -0.547 17.913 4.733 1.00 78.56 77 PHE A N 1
ATOM 592 C CA . PHE A 1 77 ? 0.334 19.088 4.678 1.00 78.56 77 PHE A CA 1
ATOM 593 C C . PHE A 1 77 ? -0.265 20.284 3.907 1.00 78.56 77 PHE A C 1
ATOM 595 O O . PHE A 1 77 ? 0.446 21.021 3.230 1.00 78.56 77 PHE A O 1
ATOM 602 N N . GLY A 1 78 ? -1.589 20.472 3.986 1.00 77.94 78 GLY A N 1
ATOM 603 C CA . GLY A 1 78 ? -2.301 21.547 3.284 1.00 77.94 78 GLY A CA 1
ATOM 604 C C . GLY A 1 78 ? -2.490 21.329 1.777 1.00 77.94 78 GLY A C 1
ATOM 605 O O . GLY A 1 78 ? -3.021 22.210 1.106 1.00 77.94 78 GLY A O 1
ATOM 606 N N . MET A 1 79 ? -2.096 20.171 1.243 1.00 78.50 79 MET A N 1
ATOM 607 C CA . MET A 1 79 ? -2.297 19.786 -0.153 1.00 78.50 79 MET A CA 1
ATOM 608 C C . MET A 1 79 ? -3.419 18.754 -0.261 1.00 78.50 79 MET A C 1
ATOM 610 O O . MET A 1 79 ? -3.503 17.821 0.539 1.00 78.50 79 MET A O 1
ATOM 614 N N . ALA A 1 80 ? -4.296 18.929 -1.248 1.00 80.19 80 ALA A N 1
ATOM 615 C CA . ALA A 1 80 ? -5.320 17.943 -1.563 1.00 80.19 80 ALA A CA 1
ATOM 616 C C . ALA A 1 80 ? -4.696 16.752 -2.291 1.00 80.19 80 ALA A C 1
ATOM 618 O O . ALA A 1 80 ? -3.908 16.937 -3.220 1.00 80.19 80 ALA A O 1
ATOM 619 N N . HIS A 1 81 ? -5.077 15.540 -1.895 1.00 84.31 81 HIS A N 1
ATOM 620 C CA . HIS A 1 81 ? -4.774 14.356 -2.691 1.00 84.31 81 HIS A CA 1
ATOM 621 C C . HIS A 1 81 ? -5.689 14.288 -3.919 1.00 84.31 81 HIS A C 1
ATOM 623 O O . HIS A 1 81 ? -6.639 15.064 -4.061 1.00 84.31 81 HIS A O 1
ATOM 629 N N . CYS A 1 82 ? -5.415 13.327 -4.808 1.00 84.94 82 CYS A N 1
ATOM 630 C CA . CYS A 1 82 ? -6.296 12.993 -5.925 1.00 84.94 82 CYS A CA 1
ATOM 631 C C . CYS A 1 82 ? -7.750 12.895 -5.434 1.00 84.94 82 CYS A C 1
ATOM 633 O O . CYS A 1 82 ? -8.003 12.345 -4.366 1.00 84.94 82 CYS A O 1
ATOM 635 N N . ARG A 1 83 ? -8.738 13.421 -6.155 1.00 86.94 83 ARG A N 1
ATOM 636 C CA . ARG A 1 83 ? -10.132 13.270 -5.708 1.00 86.94 83 ARG A CA 1
ATOM 637 C C . ARG A 1 83 ? -10.651 11.857 -5.984 1.00 86.94 83 ARG A C 1
ATOM 639 O O . ARG A 1 83 ? -10.203 11.248 -6.958 1.00 86.94 83 ARG A O 1
ATOM 646 N N . PRO A 1 84 ? -11.585 11.321 -5.177 1.00 87.06 84 PRO A N 1
ATOM 647 C CA . PRO A 1 84 ? -12.064 9.953 -5.363 1.00 87.06 84 PRO A CA 1
ATOM 648 C C . PRO A 1 84 ? -12.633 9.694 -6.767 1.00 87.06 84 PRO A C 1
ATOM 650 O O . PRO A 1 84 ? -12.464 8.601 -7.296 1.00 87.06 84 PRO A O 1
ATOM 653 N N . GLU A 1 85 ? -13.232 10.705 -7.415 1.00 90.25 85 GLU A N 1
ATOM 654 C CA . GLU A 1 85 ? -13.762 10.584 -8.787 1.00 90.25 85 GLU A CA 1
ATOM 655 C C . GLU A 1 85 ? -12.699 10.212 -9.833 1.00 90.25 85 GLU A C 1
ATOM 657 O O . GLU A 1 85 ? -13.029 9.650 -10.877 1.00 90.25 85 GLU A O 1
ATOM 662 N N . PHE A 1 86 ? -11.431 10.543 -9.579 1.00 90.94 86 PHE A N 1
ATOM 663 C CA . P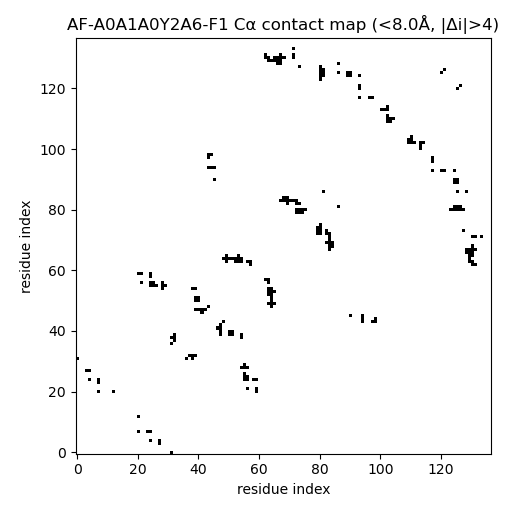HE A 1 86 ? -10.316 10.283 -10.493 1.00 90.94 86 PHE A CA 1
ATOM 664 C C . PHE A 1 86 ? -9.423 9.127 -10.032 1.00 90.94 86 PHE A C 1
ATOM 666 O O . PHE A 1 86 ? -8.543 8.698 -10.781 1.00 90.94 86 PHE A O 1
ATOM 673 N N . LEU A 1 87 ? -9.663 8.597 -8.829 1.00 89.81 87 LEU A N 1
ATOM 674 C CA . LEU A 1 87 ? -8.793 7.624 -8.177 1.00 89.81 87 LEU A CA 1
ATOM 675 C C . LEU A 1 87 ? -8.633 6.343 -9.000 1.00 89.81 87 LEU A C 1
ATOM 677 O O . LEU A 1 87 ? -7.514 5.886 -9.202 1.00 89.81 87 LEU A O 1
ATOM 681 N N . ASP A 1 88 ? -9.721 5.809 -9.551 1.00 91.88 88 ASP A N 1
ATOM 682 C CA . ASP A 1 88 ? -9.678 4.611 -10.396 1.00 91.88 88 ASP A CA 1
ATOM 683 C C . ASP A 1 88 ? -8.819 4.800 -11.655 1.00 91.88 88 ASP A C 1
ATOM 685 O O . ASP A 1 88 ? -8.116 3.886 -12.089 1.00 91.88 88 ASP A O 1
ATOM 689 N N . GLY A 1 89 ? -8.898 5.981 -12.276 1.00 93.00 89 GLY A N 1
ATOM 690 C CA . GLY A 1 89 ? -8.078 6.321 -13.439 1.00 93.00 89 GLY A CA 1
ATOM 691 C C . GLY A 1 89 ? -6.599 6.365 -13.077 1.00 93.00 89 GLY A C 1
ATOM 692 O O . GLY A 1 89 ? -5.770 5.792 -13.783 1.00 93.00 89 GLY A O 1
ATOM 693 N N . GLU A 1 90 ? -6.297 6.981 -11.941 1.00 93.06 90 GLU A N 1
ATOM 694 C CA . GLU A 1 90 ? -4.932 7.163 -11.472 1.00 93.06 90 GLU A CA 1
ATOM 695 C C . GLU A 1 90 ? -4.295 5.863 -10.969 1.00 93.06 90 GLU A C 1
ATOM 697 O O . GLU A 1 90 ? -3.151 5.569 -11.309 1.00 93.06 90 GLU A O 1
ATOM 702 N N . ILE A 1 91 ? -5.059 5.010 -10.277 1.00 93.56 91 ILE A N 1
ATOM 703 C CA . ILE A 1 91 ? -4.641 3.648 -9.921 1.00 93.56 91 ILE A CA 1
ATOM 704 C C . ILE A 1 91 ? -4.236 2.881 -11.182 1.00 93.56 91 ILE A C 1
ATOM 706 O O . ILE A 1 91 ? -3.154 2.298 -11.226 1.00 93.56 91 ILE A O 1
ATOM 710 N N . ARG A 1 92 ? -5.067 2.898 -12.234 1.00 94.94 92 ARG A N 1
ATOM 711 C CA . ARG A 1 92 ? -4.737 2.203 -13.489 1.00 94.94 92 ARG A CA 1
ATOM 712 C C . ARG A 1 92 ? -3.480 2.769 -14.144 1.00 94.94 92 ARG A C 1
ATOM 714 O O . ARG A 1 92 ? -2.681 1.990 -14.657 1.00 94.94 92 ARG A O 1
ATOM 721 N N . ARG A 1 93 ? -3.293 4.092 -14.121 1.00 95.25 93 ARG A N 1
ATOM 722 C CA . ARG A 1 93 ? -2.103 4.747 -14.681 1.00 95.25 93 ARG A CA 1
ATOM 723 C C . ARG A 1 93 ? -0.833 4.317 -13.945 1.00 95.25 93 ARG A C 1
ATOM 725 O O . ARG A 1 93 ? 0.096 3.835 -14.587 1.00 95.25 93 ARG A O 1
ATOM 732 N N . VAL A 1 94 ? -0.810 4.458 -12.619 1.00 94.81 94 VAL A N 1
ATOM 733 C CA . VAL A 1 94 ? 0.369 4.165 -11.791 1.00 94.81 94 VAL A CA 1
ATOM 734 C C . VAL A 1 94 ? 0.714 2.678 -11.836 1.00 94.81 94 VAL A C 1
ATOM 736 O O . VAL A 1 94 ? 1.845 2.314 -12.148 1.00 94.81 94 VAL A O 1
ATOM 739 N N . PHE A 1 95 ? -0.262 1.795 -11.611 1.00 95.50 95 PHE A N 1
ATOM 740 C CA . PHE A 1 95 ? 0.004 0.355 -11.618 1.00 95.50 95 PHE A CA 1
ATOM 741 C C . PHE A 1 95 ? 0.282 -0.201 -13.019 1.00 95.50 95 PHE A C 1
ATOM 743 O O . PHE A 1 95 ? 1.030 -1.167 -13.141 1.00 95.50 95 PHE A O 1
ATOM 750 N N . GLY A 1 96 ? -0.232 0.429 -14.081 1.00 96.31 96 GLY A N 1
ATOM 751 C CA . GLY A 1 96 ? 0.170 0.114 -15.453 1.00 96.31 96 GLY A CA 1
ATOM 752 C C . GLY A 1 96 ? 1.630 0.484 -15.747 1.00 96.31 96 GLY A C 1
ATOM 753 O O . GLY A 1 96 ? 2.325 -0.264 -16.438 1.00 96.31 96 GLY A O 1
ATOM 754 N N . ALA A 1 97 ? 2.120 1.601 -15.196 1.00 95.88 97 ALA A N 1
ATOM 755 C CA . ALA A 1 97 ? 3.522 2.005 -15.315 1.00 95.88 97 ALA A CA 1
ATOM 756 C C . ALA A 1 97 ? 4.463 1.064 -14.543 1.00 95.88 97 ALA A C 1
ATOM 758 O O . ALA A 1 97 ? 5.499 0.670 -15.080 1.00 95.88 97 ALA A O 1
ATOM 759 N N . ILE A 1 98 ? 4.076 0.651 -13.330 1.00 95.94 98 ILE A N 1
ATOM 760 C CA . ILE A 1 98 ? 4.812 -0.347 -12.535 1.00 95.94 98 ILE A CA 1
ATOM 761 C C . ILE A 1 98 ? 4.929 -1.663 -13.304 1.00 95.94 98 ILE A C 1
ATOM 763 O O . ILE A 1 98 ? 6.011 -2.244 -13.378 1.00 95.94 98 ILE A O 1
ATOM 767 N N . ASP A 1 99 ? 3.831 -2.123 -13.904 1.00 95.44 99 ASP A N 1
ATOM 768 C CA . ASP A 1 99 ? 3.832 -3.374 -14.654 1.00 95.44 99 ASP A CA 1
ATOM 769 C C . ASP A 1 99 ? 4.721 -3.306 -15.904 1.00 95.44 99 ASP A C 1
ATOM 771 O O . ASP A 1 99 ? 5.503 -4.217 -16.172 1.00 95.44 99 ASP A O 1
ATOM 775 N N . SER A 1 100 ? 4.667 -2.178 -16.617 1.00 96.62 100 SER A N 1
ATOM 776 C CA . SER A 1 100 ? 5.420 -1.968 -17.858 1.00 96.62 100 SER A CA 1
ATOM 777 C C . SER A 1 100 ? 6.921 -1.743 -17.642 1.00 96.62 100 SER A C 1
ATOM 779 O O . SER A 1 100 ? 7.704 -1.961 -18.566 1.00 96.62 100 SER A O 1
ATOM 781 N N . ASN A 1 101 ? 7.336 -1.287 -16.456 1.00 96.62 101 ASN A N 1
ATOM 782 C CA . ASN A 1 101 ? 8.726 -0.944 -16.160 1.00 96.62 101 ASN A CA 1
ATOM 783 C C . ASN A 1 101 ? 9.154 -1.481 -14.788 1.00 96.62 101 ASN A C 1
ATOM 785 O O . ASN A 1 101 ? 9.177 -0.753 -13.796 1.00 96.62 101 ASN A O 1
ATOM 789 N N . ARG A 1 102 ? 9.494 -2.770 -14.716 1.00 95.56 102 ARG A N 1
ATOM 790 C CA . ARG A 1 102 ? 9.944 -3.408 -13.470 1.00 95.56 102 ARG A CA 1
ATOM 791 C C . ARG A 1 102 ? 11.415 -3.081 -13.160 1.00 95.56 102 ARG A C 1
ATOM 793 O O . ARG A 1 102 ? 12.212 -2.962 -14.090 1.00 95.56 102 ARG A O 1
ATOM 800 N N . PRO A 1 103 ? 11.807 -2.993 -11.872 1.00 96.56 103 PRO A N 1
ATOM 801 C CA . PRO A 1 103 ? 13.204 -2.793 -11.493 1.00 96.56 103 PRO A CA 1
ATOM 802 C C . PRO A 1 103 ? 14.119 -3.874 -12.079 1.00 96.56 103 PRO A C 1
ATOM 804 O O . PRO A 1 103 ? 13.782 -5.060 -12.077 1.00 96.56 103 PRO A O 1
ATOM 807 N N . SER A 1 104 ? 15.297 -3.467 -12.553 1.00 96.44 104 SER A N 1
ATOM 808 C CA . SER A 1 104 ? 16.292 -4.398 -13.090 1.00 96.44 104 SER A CA 1
ATOM 809 C C . SER A 1 104 ? 16.783 -5.376 -12.018 1.00 96.44 104 SER A C 1
ATOM 811 O O . SER A 1 104 ? 17.094 -4.988 -10.896 1.00 96.44 104 SER A O 1
ATOM 813 N N . LEU A 1 105 ? 16.914 -6.655 -12.374 1.00 95.25 105 LEU A N 1
ATOM 814 C CA . LEU A 1 105 ? 17.510 -7.667 -11.491 1.00 95.25 105 LEU A CA 1
ATOM 815 C C . LEU A 1 105 ? 19.041 -7.744 -11.616 1.00 95.25 105 LEU A C 1
ATOM 817 O O . LEU A 1 105 ? 19.690 -8.375 -10.786 1.00 95.25 105 LEU A O 1
ATOM 821 N N . ALA A 1 106 ? 19.615 -7.134 -12.656 1.00 97.62 106 ALA A N 1
ATOM 822 C CA . ALA A 1 106 ? 21.044 -7.216 -12.973 1.00 97.62 106 ALA A CA 1
ATOM 823 C C . ALA A 1 106 ? 21.797 -5.895 -12.752 1.00 97.62 106 ALA A C 1
ATOM 825 O O . ALA A 1 106 ? 23.008 -5.910 -12.549 1.00 97.62 106 ALA A O 1
ATOM 826 N N . ASP A 1 107 ? 21.090 -4.764 -12.788 1.00 98.00 107 ASP A N 1
ATOM 827 C CA . ASP A 1 107 ? 21.655 -3.424 -12.631 1.00 98.00 107 ASP A CA 1
ATOM 828 C C . ASP A 1 107 ? 21.017 -2.736 -11.424 1.00 98.00 107 ASP A C 1
ATOM 830 O O . ASP A 1 107 ? 19.837 -2.379 -11.434 1.00 98.00 107 ASP A O 1
ATOM 834 N N . ARG A 1 108 ? 21.819 -2.562 -10.373 1.00 97.75 108 ARG A N 1
ATOM 835 C CA . ARG A 1 108 ? 21.375 -1.988 -9.104 1.00 97.75 108 ARG A CA 1
ATOM 836 C C . ARG A 1 108 ? 20.992 -0.515 -9.230 1.00 97.75 108 ARG A C 1
ATOM 838 O O . ARG A 1 108 ? 20.014 -0.110 -8.606 1.00 97.75 108 ARG A O 1
ATOM 845 N N . ASP A 1 109 ? 21.742 0.274 -9.992 1.00 98.25 109 ASP A N 1
ATOM 846 C CA . ASP A 1 109 ? 21.508 1.717 -10.083 1.00 98.25 109 ASP A CA 1
ATOM 847 C C . ASP A 1 109 ? 20.237 1.986 -10.890 1.00 98.25 109 ASP A C 1
ATOM 849 O O . ASP A 1 109 ? 19.390 2.780 -10.473 1.00 98.25 109 ASP A O 1
ATOM 853 N N . ALA A 1 110 ? 20.041 1.231 -11.976 1.00 97.62 110 ALA A N 1
ATOM 854 C CA . ALA A 1 110 ? 18.787 1.242 -12.719 1.00 97.62 110 ALA A CA 1
ATOM 855 C C . ALA A 1 110 ? 17.602 0.799 -11.842 1.00 97.62 110 ALA A C 1
ATOM 857 O O . ALA A 1 110 ? 16.562 1.453 -11.842 1.00 97.62 110 ALA A O 1
ATOM 858 N N . ALA A 1 111 ? 17.759 -0.265 -11.044 1.00 97.81 111 ALA A N 1
ATOM 859 C CA . ALA A 1 111 ? 16.709 -0.731 -10.139 1.00 97.81 111 ALA A CA 1
ATOM 860 C C . ALA A 1 111 ? 16.315 0.324 -9.096 1.00 97.81 111 ALA A C 1
ATOM 862 O O . ALA A 1 111 ? 15.127 0.548 -8.870 1.00 97.81 111 ALA A O 1
ATOM 863 N N . ILE A 1 112 ? 17.299 0.992 -8.482 1.00 98.12 112 ILE A N 1
ATOM 864 C CA . ILE A 1 112 ? 17.055 2.065 -7.510 1.00 98.12 112 ILE A CA 1
ATOM 865 C C . ILE A 1 112 ? 16.302 3.223 -8.168 1.00 98.12 112 ILE A C 1
ATOM 867 O O . ILE A 1 112 ? 15.336 3.714 -7.585 1.00 98.12 112 ILE A O 1
ATOM 871 N N . ALA A 1 113 ? 16.702 3.628 -9.377 1.00 97.62 113 ALA A N 1
ATOM 872 C CA . ALA A 1 113 ? 16.024 4.690 -10.112 1.00 97.62 113 ALA A CA 1
ATOM 873 C C . ALA A 1 113 ? 14.552 4.339 -10.388 1.00 97.62 113 ALA A C 1
ATOM 875 O O . ALA A 1 113 ? 13.668 5.131 -10.067 1.00 97.62 113 ALA A O 1
ATOM 876 N N . THR A 1 114 ? 14.280 3.128 -10.888 1.00 97.69 114 THR A N 1
ATOM 877 C CA . THR A 1 114 ? 12.914 2.654 -11.157 1.00 97.69 114 THR A CA 1
ATOM 878 C C . THR A 1 114 ? 12.059 2.593 -9.890 1.00 97.69 114 THR A C 1
ATOM 880 O O . THR A 1 114 ? 10.912 3.031 -9.897 1.00 97.69 114 THR A O 1
ATOM 883 N N . VAL A 1 115 ? 12.599 2.081 -8.777 1.00 96.31 115 VAL A N 1
ATOM 884 C CA . VAL A 1 115 ? 11.864 2.032 -7.500 1.00 96.31 115 VAL A CA 1
ATOM 885 C C . VAL A 1 115 ? 11.566 3.439 -6.980 1.00 96.31 115 VAL A C 1
ATOM 887 O O . VAL A 1 115 ? 10.455 3.685 -6.516 1.00 96.31 115 VAL A O 1
ATOM 890 N N . ALA A 1 116 ? 12.527 4.362 -7.064 1.00 96.12 116 ALA A N 1
ATOM 891 C CA . ALA A 1 116 ? 12.342 5.739 -6.614 1.00 96.12 116 ALA A CA 1
ATOM 892 C C . ALA A 1 116 ? 11.268 6.476 -7.431 1.00 96.12 116 ALA A C 1
ATOM 894 O O . ALA A 1 116 ? 10.442 7.182 -6.853 1.00 96.12 116 ALA A O 1
ATOM 895 N N . GLU A 1 117 ? 11.250 6.277 -8.752 1.00 95.12 117 GLU A N 1
ATOM 896 C CA . GLU A 1 117 ? 10.220 6.820 -9.642 1.00 95.12 117 GLU A CA 1
ATOM 897 C C . GLU A 1 117 ? 8.830 6.288 -9.268 1.00 95.12 117 GLU A C 1
ATOM 899 O O . GLU A 1 117 ? 7.931 7.073 -8.961 1.00 95.12 117 GLU A O 1
ATOM 904 N N . HIS A 1 118 ? 8.669 4.963 -9.179 1.00 95.44 118 HIS A N 1
ATOM 905 C CA . HIS A 1 118 ? 7.384 4.347 -8.825 1.00 95.44 118 HIS A CA 1
ATOM 906 C C . HIS A 1 118 ? 6.904 4.732 -7.424 1.00 95.44 118 HIS A C 1
ATOM 908 O O . HIS A 1 118 ? 5.709 4.939 -7.218 1.00 95.44 118 HIS A O 1
ATOM 914 N N . TRP A 1 119 ? 7.817 4.867 -6.459 1.00 92.50 119 TRP A N 1
ATOM 915 C CA . TRP A 1 119 ? 7.494 5.357 -5.117 1.00 92.50 119 TRP A CA 1
ATOM 916 C C . TRP A 1 119 ? 6.970 6.800 -5.142 1.00 92.50 119 TRP A C 1
ATOM 918 O O . TRP A 1 119 ? 5.991 7.126 -4.460 1.00 92.50 119 TRP A O 1
ATOM 928 N N . GLY A 1 120 ? 7.603 7.662 -5.945 1.00 90.56 120 GLY A N 1
ATOM 929 C CA . GLY A 1 120 ? 7.168 9.039 -6.158 1.00 90.56 120 GLY A CA 1
ATOM 930 C C . GLY A 1 120 ? 5.767 9.110 -6.763 1.00 90.56 120 GLY A C 1
ATOM 931 O O . GLY A 1 120 ? 4.910 9.813 -6.231 1.00 90.56 120 GLY A O 1
ATOM 932 N N . GLU A 1 121 ? 5.507 8.325 -7.808 1.00 90.62 121 GLU A N 1
ATOM 933 C CA . GLU A 1 121 ? 4.200 8.247 -8.473 1.00 90.62 121 GLU A CA 1
ATOM 934 C C . GLU A 1 121 ? 3.101 7.715 -7.543 1.00 90.62 121 GLU A C 1
ATOM 936 O O . GLU A 1 121 ? 2.008 8.283 -7.489 1.00 90.62 121 GLU A O 1
ATOM 941 N N . LEU A 1 122 ? 3.392 6.676 -6.751 1.00 88.06 122 LEU A N 1
ATOM 942 C CA . LEU A 1 122 ? 2.457 6.157 -5.750 1.00 88.06 122 LEU A CA 1
ATOM 943 C C .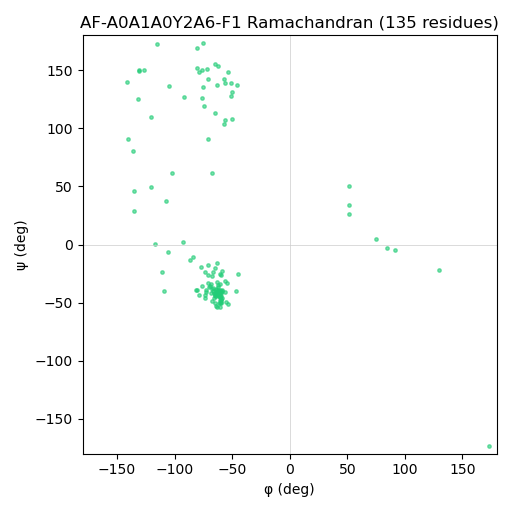 LEU A 1 122 ? 2.108 7.218 -4.696 1.00 88.06 122 LEU A C 1
ATOM 945 O O . LEU A 1 122 ? 0.949 7.353 -4.309 1.00 88.06 122 LEU A O 1
ATOM 949 N N . THR A 1 123 ? 3.092 8.005 -4.262 1.00 82.00 123 THR A N 1
ATOM 950 C CA . THR A 1 123 ? 2.885 9.052 -3.253 1.00 82.00 123 THR A CA 1
ATOM 951 C C . THR A 1 123 ? 2.143 10.263 -3.828 1.00 82.00 123 THR A C 1
ATOM 953 O O . THR A 1 123 ? 1.230 10.784 -3.198 1.00 82.00 123 THR A O 1
ATOM 956 N N . ALA A 1 124 ? 2.501 10.728 -5.023 1.00 76.62 124 ALA A N 1
ATOM 957 C CA . ALA A 1 124 ? 1.908 11.931 -5.606 1.00 76.62 124 ALA A CA 1
ATOM 958 C C . ALA A 1 124 ? 0.527 11.671 -6.226 1.00 76.62 124 ALA A C 1
ATOM 960 O O . ALA A 1 124 ? -0.396 12.463 -6.038 1.00 76.62 124 ALA A O 1
ATOM 961 N N . GLY A 1 125 ? 0.381 10.565 -6.959 1.00 68.88 125 GLY A N 1
ATOM 962 C CA . GLY A 1 125 ? -0.847 10.235 -7.680 1.00 68.88 125 GLY A CA 1
ATOM 963 C C . GLY A 1 125 ? -1.906 9.598 -6.787 1.00 68.88 125 GLY A C 1
ATOM 964 O O . GLY A 1 125 ? -3.096 9.897 -6.898 1.00 68.88 125 GLY A O 1
ATOM 965 N N . VAL A 1 126 ? -1.488 8.730 -5.864 1.00 72.12 126 VAL A N 1
ATOM 966 C CA . VAL A 1 126 ? -2.406 7.856 -5.123 1.00 72.12 1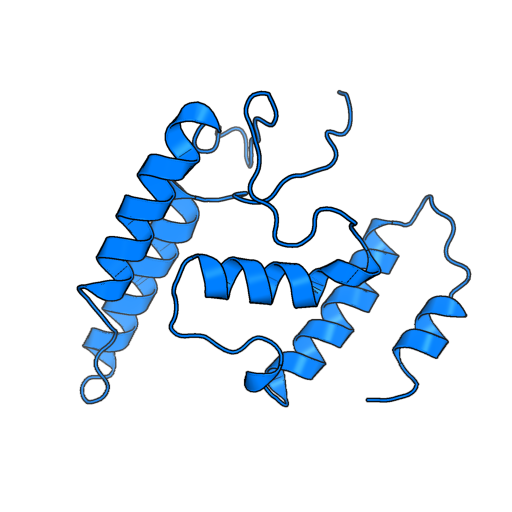26 VAL A CA 1
ATOM 967 C C . VAL A 1 126 ? -2.107 7.801 -3.616 1.00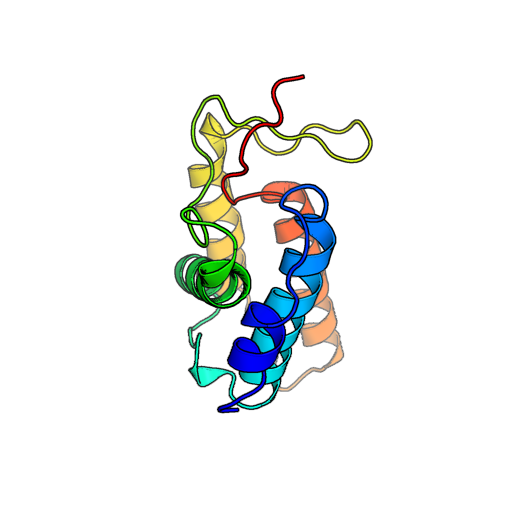 72.12 126 VAL A C 1
ATOM 969 O O . VAL A 1 126 ? -2.429 6.824 -2.943 1.00 72.12 126 VAL A O 1
ATOM 972 N N . ALA A 1 127 ? -1.552 8.863 -3.025 1.00 74.94 127 ALA A N 1
ATOM 973 C CA . ALA A 1 127 ? -1.534 8.967 -1.564 1.00 74.94 127 ALA A CA 1
ATOM 974 C C . ALA A 1 127 ? -2.957 8.894 -0.990 1.00 74.94 127 ALA A C 1
ATOM 976 O O . ALA A 1 127 ? -3.919 9.411 -1.570 1.00 74.94 127 ALA A O 1
ATOM 977 N N . ASN A 1 128 ? -3.077 8.225 0.161 1.00 78.69 128 ASN A N 1
ATOM 978 C CA . ASN A 1 128 ? -4.344 7.965 0.838 1.00 78.69 128 ASN A CA 1
ATOM 979 C C . ASN A 1 128 ? -5.401 7.344 -0.098 1.00 78.69 128 ASN A C 1
ATOM 981 O O . ASN A 1 128 ? -6.526 7.830 -0.176 1.00 78.69 128 ASN A O 1
ATOM 985 N N . ILE A 1 129 ? -5.053 6.276 -0.834 1.00 82.12 129 ILE A N 1
ATOM 986 C CA . ILE A 1 129 ? -6.019 5.484 -1.628 1.00 82.12 129 ILE A CA 1
ATOM 987 C C . ILE A 1 129 ? -7.154 4.951 -0.771 1.00 82.12 129 ILE A C 1
ATOM 989 O O . ILE A 1 129 ? -8.280 4.873 -1.248 1.00 82.12 129 ILE A O 1
ATOM 993 N N . PHE A 1 130 ? -6.849 4.481 0.432 1.00 82.00 130 PHE A N 1
ATOM 994 C CA . PHE A 1 130 ? -7.782 3.686 1.212 1.00 82.00 130 PHE A CA 1
ATOM 995 C C . PHE A 1 130 ? -8.796 4.566 1.931 1.00 82.00 130 PHE A C 1
ATOM 997 O O . PHE A 1 130 ? -8.536 5.735 2.218 1.00 82.00 130 PHE A O 1
ATOM 1004 N N . ALA A 1 131 ? -9.976 4.000 2.171 1.00 74.94 131 ALA A N 1
ATOM 1005 C CA . ALA A 1 131 ? -11.011 4.652 2.953 1.00 74.94 131 ALA A CA 1
ATOM 1006 C C . ALA A 1 131 ? -10.451 5.080 4.315 1.00 74.94 1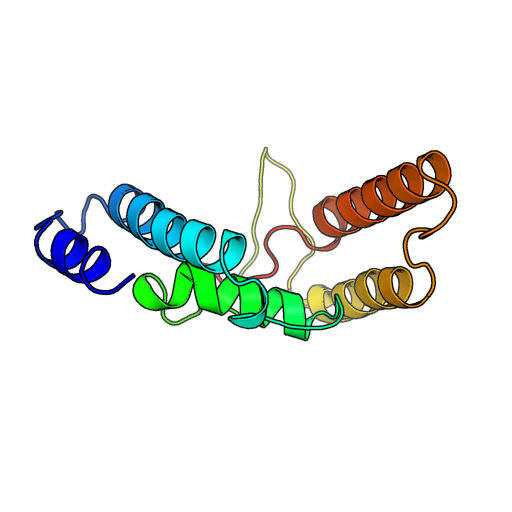31 ALA A C 1
ATOM 1008 O O . ALA A 1 131 ? -9.592 4.416 4.879 1.00 74.94 131 ALA A O 1
ATOM 1009 N N . THR A 1 132 ? -10.963 6.170 4.860 1.00 69.56 132 THR A N 1
ATOM 1010 C CA . THR A 1 132 ? -10.757 6.531 6.259 1.00 69.56 132 THR A CA 1
ATOM 1011 C C . THR A 1 132 ? -12.127 6.750 6.877 1.00 69.56 132 THR A C 1
ATOM 1013 O O . THR A 1 132 ? -13.076 7.145 6.185 1.00 69.56 132 THR A O 1
ATOM 1016 N N . GLU A 1 133 ? -12.264 6.484 8.175 1.00 57.06 133 GLU A N 1
ATOM 1017 C CA . GLU A 1 133 ? -13.370 7.101 8.895 1.00 57.06 133 GLU A CA 1
ATOM 1018 C C . GLU A 1 133 ? -13.087 8.600 8.878 1.00 57.06 133 GLU A C 1
ATOM 1020 O O . GLU A 1 133 ? -12.072 9.064 9.400 1.00 57.06 133 GLU A O 1
ATOM 1025 N N . LEU A 1 134 ? -13.931 9.349 8.171 1.00 47.34 134 LEU A N 1
ATOM 1026 C CA . LEU A 1 134 ? -13.932 10.796 8.261 1.00 47.34 134 LEU A CA 1
ATOM 1027 C C . LEU A 1 134 ? -14.126 11.113 9.745 1.00 47.34 134 LEU A C 1
ATOM 1029 O O . LEU A 1 134 ? -15.224 10.937 10.270 1.00 47.34 134 LEU A O 1
ATOM 1033 N N . SER A 1 135 ? -13.074 11.580 10.420 1.00 35.22 135 SER A N 1
ATOM 1034 C CA . SER A 1 135 ? -13.292 12.469 11.549 1.00 35.22 135 SER A CA 1
ATOM 1035 C C . SER A 1 135 ? -14.082 13.625 10.958 1.00 35.22 135 SER A C 1
ATOM 1037 O O . SER A 1 135 ? -13.554 14.403 10.160 1.00 35.22 135 SER A O 1
ATOM 1039 N N . SER A 1 136 ? -15.385 13.637 11.223 1.00 26.52 136 SER A N 1
ATOM 1040 C CA . SER A 1 136 ? -16.228 14.794 10.989 1.00 26.52 136 SER A CA 1
ATOM 1041 C C . SER A 1 136 ? -15.525 15.976 11.645 1.00 26.52 136 SER A C 1
ATOM 1043 O O . SER A 1 136 ? -15.413 16.014 12.871 1.00 26.52 136 SER A O 1
ATOM 1045 N N . ALA A 1 137 ? -14.979 16.858 10.809 1.00 29.09 137 ALA A N 1
ATOM 1046 C CA . ALA A 1 137 ? -14.551 18.184 11.222 1.00 29.09 137 ALA A CA 1
ATOM 1047 C C . ALA A 1 137 ? -15.728 18.954 11.834 1.00 29.09 137 ALA A C 1
ATOM 1049 O O . ALA A 1 137 ? -16.879 18.723 11.387 1.00 29.09 137 ALA A O 1
#

pLDDT: mean 84.21, std 15.85, range [26.52, 98.25]

Sequence (137 aa):
MPGLLDEVEKLNLDPADLAERERIVAGIRIAELERDPTLAGGDFTFGHLQAIHAYILQDTYAWAGRPRTIGQDTTAFGMAHCRPEFLDGEIRRVFGAIDSNRPSLADRDAAIATVAEHWGELTAGVANIFATELSSA

Solvent-accessible surface area (backbone atoms only — not comparable to full-atom values): 8011 Å² total; per-residue (Å²): 122,97,59,63,64,63,51,52,70,66,51,82,67,58,82,89,45,52,70,59,54,42,53,54,52,29,50,52,37,46,59,46,37,77,75,40,55,71,83,44,54,70,82,78,39,66,67,24,54,26,41,41,44,19,64,35,31,52,93,75,35,96,56,42,45,36,67,36,47,80,91,57,73,54,70,58,97,92,39,75,45,60,49,37,90,49,40,68,62,43,52,52,51,53,40,50,49,48,69,76,53,66,57,49,92,87,41,67,70,60,17,51,52,43,49,53,50,53,52,48,46,46,53,68,55,47,45,80,48,50,51,71,85,75,77,79,126

Secondary structure (DSSP, 8-state):
-TTHHHHHHHS---GGGHHHHHHHHHHHHHHHHHH-GGGG--SSSHHHHHHHHHHHHTTT-TTTTPBP-TT---EETTEE---HHHHHHHHHHHHHHHHHSPPPSS-HHHHHHHHHHHHHHHHHHHTT-B-------